Protein AF-A0A2E3YLA4-F1 (afdb_monomer)

pLDDT: mean 86.42, std 6.75, range [47.12, 90.44]

Foldseek 3Di:
DVLVVVLLVCCCVPPQVVDDPVLVVVVVVLVVDDPVVNVCVLVVVDDDDPSSVVSSVVSVVSSPD

Nearest PDB structures (foldseek):
  6b58-assembly1_B  TM=6.995E-01  e=6.813E-02  Escherichia coli
  1w0b-assembly1_A  TM=2.912E-01  e=6.392E+00  Homo sapiens
  1z8u-assembly2_C  TM=2.868E-01  e=8.198E+00  Homo sapiens

Radius of gyration: 10.79 Å; Cα contacts (8 Å, |Δi|>4): 31; chains: 1; bounding box: 19×26×23 Å

Secondary structure (DSSP, 8-state):
-HHHHHHHHHHIIIIITTS-HHHHHHHHHHHTS-HHHHHHHHTT-S---HHHHHHHHHHHHHT--

Mean predicted aligned error: 4.01 Å

Structure (mmCIF, N/CA/C/O backbone):
data_AF-A0A2E3YLA4-F1
#
_entry.id   AF-A0A2E3YLA4-F1
#
loop_
_atom_site.group_PDB
_atom_site.id
_atom_site.type_symbol
_atom_site.label_atom_id
_atom_site.label_alt_id
_atom_site.label_comp_id
_atom_site.label_asym_id
_atom_site.label_entity_id
_atom_site.label_seq_id
_atom_site.pdbx_PDB_ins_code
_atom_site.Cartn_x
_atom_site.Cartn_y
_atom_site.Cartn_z
_atom_site.occupancy
_atom_site.B_iso_or_equiv
_atom_site.auth_seq_id
_atom_site.auth_comp_id
_atom_site.auth_asym_id
_atom_site.auth_atom_id
_atom_site.pdbx_PDB_model_num
ATOM 1 N N . MET A 1 1 ? -1.093 -9.691 -6.506 1.00 73.12 1 MET A N 1
ATOM 2 C CA . MET A 1 1 ? -0.274 -10.868 -6.069 1.00 73.12 1 MET A CA 1
ATOM 3 C C . MET A 1 1 ? -0.631 -11.163 -4.621 1.00 73.12 1 MET A C 1
ATOM 5 O O . MET A 1 1 ? -0.621 -10.226 -3.842 1.00 73.12 1 MET A O 1
ATOM 9 N N . ARG A 1 2 ? -0.870 -12.423 -4.216 1.00 81.81 2 ARG A N 1
ATOM 10 C CA . ARG A 1 2 ? -1.413 -12.723 -2.870 1.00 81.81 2 ARG A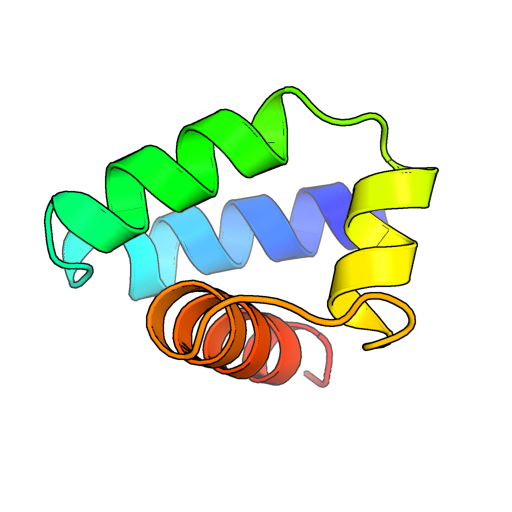 CA 1
ATOM 11 C C . ARG A 1 2 ? -0.616 -12.110 -1.706 1.00 81.81 2 ARG A C 1
ATOM 13 O O . ARG A 1 2 ? -1.227 -11.648 -0.753 1.00 81.81 2 ARG A O 1
ATOM 20 N N . GLU A 1 3 ? 0.714 -12.091 -1.777 1.00 86.12 3 GLU A N 1
ATOM 21 C CA . GLU A 1 3 ? 1.563 -11.458 -0.752 1.00 86.12 3 GLU A CA 1
ATOM 2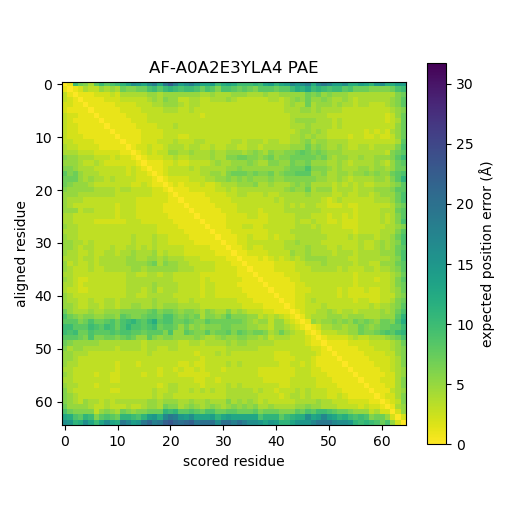2 C C . GLU A 1 3 ? 1.363 -9.938 -0.685 1.00 86.12 3 GLU A C 1
ATOM 24 O O . GLU A 1 3 ? 1.247 -9.374 0.400 1.00 86.12 3 GLU A O 1
ATOM 29 N N . LEU A 1 4 ? 1.244 -9.284 -1.843 1.00 85.50 4 LEU A N 1
ATOM 30 C CA . LEU A 1 4 ? 1.000 -7.847 -1.928 1.00 85.50 4 LEU A CA 1
ATOM 31 C C . LEU A 1 4 ? -0.389 -7.486 -1.389 1.00 85.50 4 LEU A C 1
ATOM 33 O O . LEU A 1 4 ? -0.510 -6.549 -0.608 1.00 85.50 4 LEU A O 1
ATOM 37 N N . ASP A 1 5 ? -1.418 -8.258 -1.745 1.00 87.00 5 ASP A N 1
ATOM 38 C CA . ASP A 1 5 ? -2.778 -8.084 -1.226 1.00 87.00 5 ASP A CA 1
ATOM 39 C C . ASP A 1 5 ? -2.808 -8.157 0.313 1.00 87.00 5 ASP A C 1
ATOM 41 O O . ASP A 1 5 ? -3.382 -7.289 0.973 1.00 87.00 5 ASP A O 1
ATOM 45 N N . VAL A 1 6 ? -2.138 -9.154 0.905 1.00 89.19 6 VAL A N 1
ATOM 46 C CA . VAL A 1 6 ? -2.048 -9.307 2.369 1.00 89.19 6 VAL A CA 1
ATOM 47 C C . VAL A 1 6 ? -1.306 -8.133 3.008 1.00 89.19 6 VAL A C 1
ATOM 49 O O . VAL A 1 6 ? -1.770 -7.599 4.021 1.00 89.19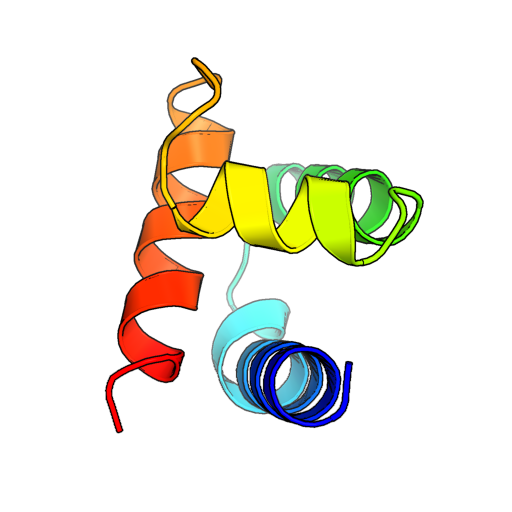 6 VAL A O 1
ATOM 52 N N . LEU A 1 7 ? -0.195 -7.694 2.413 1.00 88.69 7 LEU A N 1
ATOM 53 C CA . LEU A 1 7 ? 0.569 -6.541 2.889 1.00 88.69 7 LEU A CA 1
ATOM 54 C C . LEU A 1 7 ? -0.287 -5.271 2.871 1.00 88.69 7 LEU A C 1
ATOM 56 O O . LEU A 1 7 ? -0.347 -4.562 3.875 1.00 88.69 7 LEU A O 1
ATOM 60 N N . LEU A 1 8 ? -0.980 -4.997 1.762 1.00 88.62 8 LEU A N 1
ATOM 61 C CA . LEU A 1 8 ? -1.822 -3.810 1.603 1.00 88.62 8 LEU A CA 1
ATOM 62 C C . LEU A 1 8 ? -2.970 -3.788 2.616 1.00 88.62 8 LEU A C 1
ATOM 64 O O . LEU A 1 8 ? -3.208 -2.753 3.237 1.00 88.62 8 LEU A O 1
ATOM 68 N N . ILE A 1 9 ? -3.641 -4.922 2.834 1.00 89.56 9 ILE A N 1
ATOM 69 C CA . ILE A 1 9 ? -4.726 -5.048 3.822 1.00 89.56 9 ILE A CA 1
ATOM 70 C C . ILE A 1 9 ? -4.194 -4.856 5.250 1.00 89.56 9 ILE A C 1
ATOM 72 O O . ILE A 1 9 ? -4.797 -4.142 6.057 1.00 89.56 9 ILE A O 1
ATOM 76 N N . THR A 1 10 ? -3.045 -5.453 5.569 1.00 89.94 10 THR A N 1
ATOM 77 C CA . THR A 1 10 ? -2.397 -5.304 6.882 1.00 89.94 10 THR A CA 1
ATOM 78 C C . THR A 1 10 ? -1.995 -3.850 7.125 1.00 89.94 10 THR A C 1
ATOM 80 O O . THR A 1 10 ? -2.271 -3.284 8.182 1.00 89.94 10 THR A O 1
ATOM 83 N N . PHE A 1 11 ? -1.423 -3.197 6.116 1.00 90.38 11 PHE A N 1
ATOM 84 C CA . PHE A 1 11 ? -1.067 -1.787 6.179 1.00 90.38 11 PHE A CA 1
ATOM 85 C C . PHE A 1 11 ? -2.300 -0.879 6.340 1.00 90.38 11 PHE A C 1
ATOM 87 O O . PHE A 1 11 ? -2.287 0.045 7.160 1.00 90.38 11 PHE A O 1
ATOM 94 N N . LEU A 1 12 ? -3.381 -1.168 5.606 1.00 89.75 12 LEU A N 1
ATOM 95 C CA . LEU A 1 12 ? -4.662 -0.460 5.697 1.00 89.75 12 LEU A CA 1
ATOM 96 C C . LEU A 1 12 ? -5.264 -0.531 7.100 1.00 89.75 12 LEU A C 1
ATOM 98 O O . LEU A 1 12 ? -5.732 0.471 7.630 1.00 89.75 12 LEU A O 1
ATOM 102 N N . THR A 1 13 ? -5.226 -1.703 7.719 1.00 89.62 13 THR A N 1
ATOM 103 C CA . THR A 1 13 ? -5.824 -1.914 9.043 1.00 89.62 13 THR A CA 1
ATOM 104 C C . THR A 1 13 ? -4.956 -1.396 10.188 1.00 89.62 13 THR A C 1
ATOM 106 O O . THR A 1 13 ? -5.498 -0.940 11.189 1.00 89.62 13 THR A O 1
ATOM 109 N N . GLN A 1 14 ? -3.625 -1.421 10.058 1.00 88.69 14 GLN A N 1
ATOM 110 C CA . GLN A 1 14 ? -2.723 -1.063 11.161 1.00 88.69 14 GLN A CA 1
ATOM 111 C C . GLN A 1 14 ? -2.155 0.359 11.097 1.00 88.69 14 GLN A C 1
ATOM 113 O O . GLN A 1 14 ? -1.875 0.955 12.135 1.00 88.69 14 GLN A O 1
ATOM 118 N N . SER A 1 15 ? -1.922 0.908 9.902 1.00 87.00 15 SER A N 1
ATOM 119 C CA . SER A 1 15 ? -1.194 2.176 9.735 1.00 87.00 15 SER A CA 1
ATOM 120 C C . SER A 1 15 ? -1.9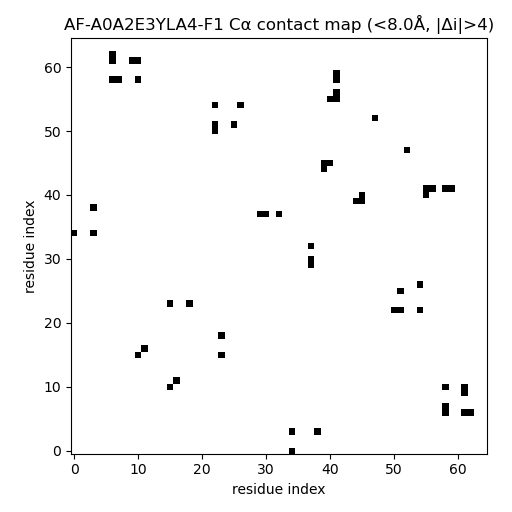71 3.253 8.992 1.00 87.00 15 SER A C 1
ATOM 122 O O . SER A 1 15 ? -1.732 4.435 9.249 1.00 87.00 15 SER A O 1
ATOM 124 N N . TYR A 1 16 ? -2.901 2.891 8.105 1.00 87.19 16 TYR A N 1
ATOM 125 C CA . TYR A 1 16 ? -3.567 3.869 7.245 1.00 87.19 16 TYR A CA 1
ATOM 126 C C . TYR A 1 16 ? -4.351 4.928 8.020 1.00 87.19 16 TYR A C 1
ATOM 128 O O . TYR A 1 16 ? -4.259 6.104 7.677 1.00 87.19 16 TYR A O 1
ATOM 136 N N . GLU A 1 17 ? -5.049 4.582 9.105 1.00 87.44 17 GLU A N 1
ATOM 137 C CA . GLU A 1 17 ? -5.777 5.578 9.910 1.00 87.44 17 GLU A CA 1
ATOM 138 C C . GLU A 1 17 ? -4.860 6.674 10.470 1.00 87.44 17 GLU A C 1
ATOM 140 O O . GLU A 1 17 ? -5.221 7.853 10.430 1.00 87.44 17 GLU A O 1
ATOM 145 N N . SER A 1 18 ? -3.644 6.299 10.884 1.00 88.06 18 SER A N 1
ATOM 146 C CA . SER A 1 18 ? -2.625 7.192 11.450 1.00 88.06 18 SER A CA 1
ATOM 147 C C . SER A 1 18 ? -1.888 8.037 10.395 1.00 88.06 18 SER A C 1
ATOM 149 O O . SER A 1 18 ? -1.120 8.939 10.742 1.00 88.06 18 SER A O 1
ATOM 151 N N . LEU A 1 19 ? -2.090 7.777 9.098 1.00 87.62 19 LEU A N 1
ATOM 152 C CA . LEU A 1 19 ? -1.433 8.545 8.042 1.00 87.62 19 LEU A CA 1
ATOM 153 C C . LEU A 1 19 ? -2.024 9.957 7.898 1.00 87.62 19 LEU A C 1
ATOM 155 O O . LEU A 1 19 ? -3.248 10.135 7.955 1.00 87.62 19 LEU A O 1
ATOM 159 N N . PRO A 1 20 ? -1.173 10.962 7.616 1.00 90.25 20 PRO A N 1
ATOM 160 C CA . PRO A 1 20 ? -1.641 12.269 7.179 1.00 90.25 20 PRO A CA 1
ATOM 161 C C . PRO A 1 20 ? -2.330 12.162 5.813 1.00 90.25 20 PRO A C 1
ATOM 163 O O . PRO A 1 20 ? -2.023 11.276 5.014 1.00 90.25 20 PRO A O 1
ATOM 166 N N . VAL A 1 21 ? -3.233 13.104 5.535 1.00 89.00 21 VAL A N 1
ATOM 167 C CA . VAL A 1 21 ? -4.045 13.133 4.304 1.00 89.00 21 VAL A CA 1
ATOM 168 C C . VAL A 1 21 ? -3.181 13.064 3.040 1.00 89.00 21 VAL A C 1
ATOM 170 O O . VAL A 1 21 ? -3.504 12.318 2.124 1.00 89.00 21 VAL A O 1
ATOM 173 N N . GLU A 1 22 ? -2.038 13.750 3.017 1.00 88.75 22 GLU A N 1
ATOM 174 C CA . GLU A 1 22 ? -1.109 13.725 1.878 1.00 88.75 22 GLU A CA 1
ATOM 175 C C . GLU A 1 22 ? -0.574 12.314 1.580 1.00 88.75 22 GLU A C 1
ATOM 177 O O . GLU A 1 22 ? -0.514 11.904 0.426 1.00 88.75 22 GLU A O 1
ATOM 182 N N . GLN A 1 23 ? -0.250 11.527 2.614 1.00 88.75 23 GLN A N 1
ATOM 183 C CA . GLN A 1 23 ? 0.192 10.139 2.433 1.00 88.75 23 GLN A CA 1
ATOM 184 C C . GLN A 1 23 ? -0.962 9.203 2.057 1.00 88.75 23 GLN A C 1
ATOM 186 O O . GLN A 1 23 ? -0.736 8.233 1.342 1.00 88.75 23 GLN A O 1
ATOM 191 N N . LYS A 1 24 ? -2.193 9.488 2.506 1.00 90.44 24 LYS A N 1
ATOM 192 C CA . LYS A 1 24 ? -3.390 8.731 2.096 1.00 90.44 24 LYS A CA 1
ATOM 193 C C . LYS A 1 24 ? -3.693 8.923 0.609 1.00 90.44 24 LYS A C 1
ATOM 195 O O . LYS A 1 24 ? -4.019 7.953 -0.073 1.00 90.44 24 LYS A O 1
ATOM 200 N N . ASN A 1 25 ? -3.528 10.147 0.107 1.00 90.44 25 ASN A N 1
ATOM 201 C CA . ASN A 1 25 ? -3.671 10.450 -1.316 1.00 90.44 25 ASN A CA 1
ATOM 202 C C . ASN A 1 25 ? -2.614 9.705 -2.140 1.00 90.44 25 ASN A C 1
ATOM 204 O O . ASN A 1 25 ? -2.981 8.947 -3.031 1.00 90.44 25 ASN A O 1
ATOM 208 N N . LEU A 1 26 ? -1.335 9.799 -1.754 1.00 89.62 26 LEU A N 1
ATOM 209 C CA . LEU A 1 26 ? -0.248 9.061 -2.414 1.00 89.62 26 LEU A CA 1
ATOM 210 C C . LEU A 1 26 ? -0.459 7.543 -2.395 1.00 89.62 26 LEU A C 1
ATOM 212 O O . LEU A 1 26 ? -0.152 6.862 -3.368 1.00 89.62 26 LEU A O 1
ATOM 216 N N . PHE A 1 27 ? -0.982 6.999 -1.293 1.00 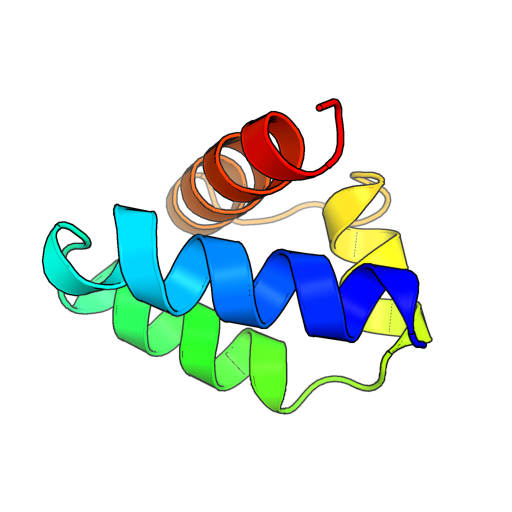89.75 27 PHE A N 1
ATOM 217 C CA . PHE A 1 27 ? -1.314 5.578 -1.203 1.00 89.75 2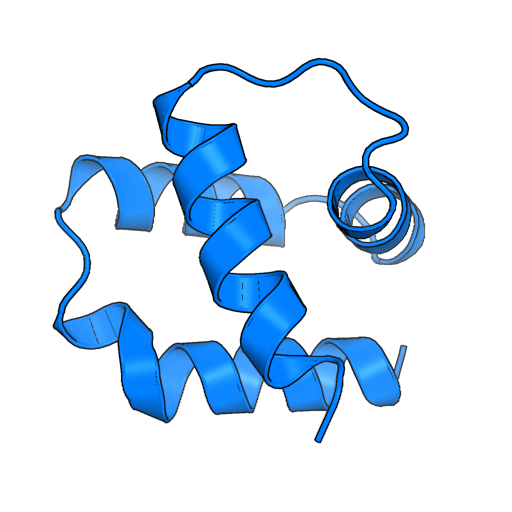7 PHE A CA 1
ATOM 218 C C . PHE A 1 27 ? -2.437 5.193 -2.172 1.00 89.75 27 PHE A C 1
ATOM 220 O O . PHE A 1 27 ? -2.373 4.134 -2.786 1.00 89.75 27 PHE A O 1
ATOM 227 N N . SER A 1 28 ? -3.438 6.059 -2.337 1.00 89.94 28 SER A N 1
ATOM 228 C CA . SER A 1 28 ? -4.528 5.836 -3.290 1.00 89.94 28 SER A CA 1
ATOM 229 C C . SER A 1 28 ? -4.020 5.856 -4.732 1.00 89.94 28 SER A C 1
ATOM 231 O O . SER A 1 28 ? -4.382 4.971 -5.495 1.00 89.94 28 SER A O 1
ATOM 233 N N . GLU A 1 29 ? -3.120 6.783 -5.076 1.00 89.88 29 GLU A N 1
ATOM 234 C CA . GLU A 1 29 ? -2.456 6.816 -6.391 1.00 89.88 29 GLU A CA 1
ATOM 235 C C . GLU A 1 29 ? -1.586 5.568 -6.621 1.00 89.88 29 GLU A C 1
ATOM 237 O O . GLU A 1 29 ? -1.588 4.993 -7.706 1.00 89.88 29 GLU A O 1
ATOM 242 N N . LEU A 1 30 ? -0.880 5.097 -5.584 1.00 87.62 30 LEU A N 1
ATOM 243 C CA . LEU A 1 30 ? -0.139 3.831 -5.617 1.00 87.62 30 LEU A CA 1
ATOM 244 C C . LEU A 1 30 ? -1.067 2.660 -5.954 1.00 87.62 30 LEU A C 1
ATOM 246 O O . LEU A 1 30 ? -0.721 1.848 -6.803 1.00 87.62 30 LEU A O 1
ATOM 250 N N . LEU A 1 31 ? -2.237 2.573 -5.317 1.00 88.06 31 LEU A N 1
ATOM 251 C CA . LEU A 1 31 ? -3.202 1.491 -5.543 1.00 88.06 31 LEU A CA 1
ATOM 252 C C . LEU A 1 31 ? -3.771 1.455 -6.972 1.00 88.06 31 LEU A C 1
ATOM 254 O O . LEU A 1 31 ? -4.286 0.415 -7.377 1.00 88.06 31 LEU A O 1
ATOM 258 N N . GLU A 1 32 ? -3.680 2.548 -7.735 1.00 90.00 32 GLU A N 1
ATOM 259 C CA . GLU A 1 32 ? -4.051 2.557 -9.157 1.00 90.00 32 GLU A CA 1
ATOM 260 C C . GLU A 1 32 ? -2.987 1.899 -10.052 1.00 90.00 32 GLU A C 1
ATOM 262 O O . GLU A 1 32 ? -3.274 1.530 -11.194 1.00 90.00 32 GLU A O 1
ATOM 267 N N . LEU A 1 33 ? -1.761 1.722 -9.547 1.00 88.12 33 LEU A N 1
ATOM 268 C CA . LEU A 1 33 ? -0.682 1.061 -10.268 1.00 88.12 33 LEU A CA 1
ATOM 269 C C . LEU A 1 33 ? -0.867 -0.465 -10.277 1.00 88.12 33 LEU A C 1
ATOM 271 O O . LEU A 1 33 ? -1.361 -1.057 -9.315 1.00 88.12 33 LEU A O 1
ATOM 275 N N . PRO A 1 34 ? -0.410 -1.149 -11.339 1.00 89.44 34 PRO A N 1
ATOM 276 C CA . PRO A 1 34 ? -0.468 -2.602 -11.395 1.00 89.44 34 PRO A CA 1
ATOM 277 C C . PRO A 1 34 ? 0.476 -3.240 -10.358 1.00 89.44 34 PRO A C 1
ATOM 279 O O . PRO A 1 34 ? 1.554 -2.721 -10.073 1.00 89.44 34 PRO A O 1
ATOM 282 N N . ASP A 1 35 ? 0.117 -4.429 -9.861 1.00 87.62 35 ASP A N 1
ATOM 283 C CA . ASP A 1 35 ? 0.921 -5.267 -8.947 1.00 87.62 35 ASP A CA 1
ATOM 284 C C . ASP A 1 35 ? 2.457 -5.228 -9.173 1.00 87.62 35 ASP A C 1
ATOM 286 O O . ASP A 1 35 ? 3.201 -5.024 -8.209 1.00 87.62 35 ASP A O 1
ATOM 290 N N . PRO A 1 36 ? 2.988 -5.431 -10.402 1.00 87.81 36 PRO A N 1
ATOM 291 C CA . PRO A 1 36 ? 4.432 -5.393 -10.646 1.00 87.81 36 PRO A CA 1
ATOM 292 C C . PRO A 1 36 ? 5.074 -4.025 -10.376 1.00 87.81 36 PRO A C 1
ATOM 294 O O . PRO A 1 36 ? 6.215 -3.983 -9.913 1.00 87.81 36 PRO A O 1
ATOM 297 N N . GLU A 1 37 ? 4.361 -2.928 -10.634 1.00 89.81 37 GLU A N 1
ATOM 298 C CA . GLU A 1 37 ? 4.833 -1.564 -10.361 1.00 89.81 37 GLU A CA 1
ATOM 299 C C . GLU A 1 37 ? 4.873 -1.316 -8.852 1.00 89.81 37 GLU A C 1
ATOM 301 O O . GLU A 1 37 ? 5.908 -0.913 -8.320 1.00 89.81 37 GLU A O 1
ATOM 306 N N . LEU A 1 38 ? 3.788 -1.658 -8.147 1.00 87.81 38 LEU A N 1
ATOM 307 C CA . LEU A 1 38 ? 3.706 -1.610 -6.684 1.00 87.81 38 LEU A CA 1
ATOM 308 C C . LEU A 1 38 ? 4.874 -2.361 -6.034 1.00 87.81 38 LEU A C 1
ATOM 310 O O . LEU A 1 38 ? 5.573 -1.839 -5.161 1.00 87.81 38 LEU A O 1
ATOM 314 N N . HIS A 1 39 ? 5.127 -3.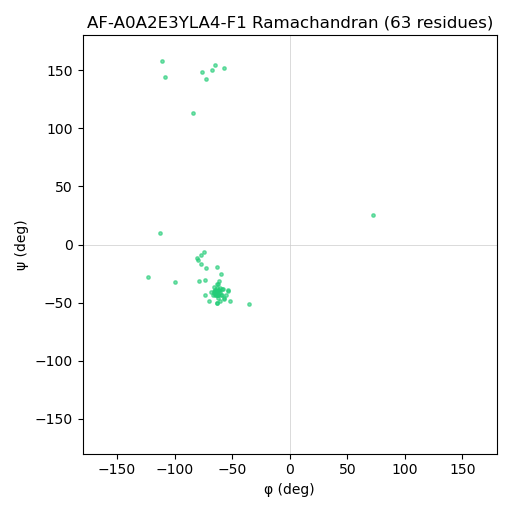583 -6.504 1.00 87.19 39 HIS A N 1
ATOM 315 C CA .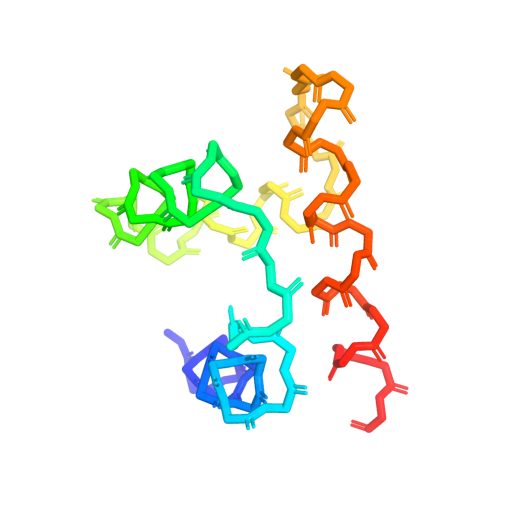 HIS A 1 39 ? 6.219 -4.406 -6.009 1.00 87.19 39 HIS A CA 1
ATOM 316 C C . HIS A 1 39 ? 7.592 -3.785 -6.319 1.00 87.19 39 HIS A C 1
ATOM 318 O O . HIS A 1 39 ? 8.480 -3.776 -5.469 1.00 87.19 39 HIS A O 1
ATOM 324 N N . ALA A 1 40 ? 7.788 -3.199 -7.502 1.00 89.31 40 ALA A N 1
ATOM 325 C CA . ALA A 1 40 ? 9.028 -2.503 -7.844 1.00 89.31 40 ALA A CA 1
ATOM 326 C C . ALA A 1 40 ? 9.261 -1.230 -6.999 1.00 89.31 40 ALA A C 1
ATOM 328 O O . ALA A 1 40 ? 10.401 -0.982 -6.589 1.00 89.31 40 ALA A O 1
ATOM 329 N N . HIS A 1 41 ? 8.208 -0.478 -6.661 1.00 88.69 41 HIS A N 1
ATOM 330 C CA . HIS A 1 41 ? 8.267 0.626 -5.693 1.00 88.69 41 HIS A CA 1
ATOM 331 C C . HIS A 1 41 ? 8.669 0.131 -4.298 1.00 88.69 41 HIS A C 1
ATOM 333 O O . HIS A 1 41 ? 9.587 0.678 -3.675 1.00 88.69 41 HIS A O 1
ATOM 339 N N . LEU A 1 42 ? 8.061 -0.961 -3.828 1.00 86.38 42 LEU A N 1
ATOM 340 C CA . LEU A 1 42 ? 8.433 -1.591 -2.560 1.00 86.38 42 LEU A CA 1
ATOM 341 C C . LEU A 1 42 ? 9.877 -2.098 -2.561 1.00 86.38 42 LEU A C 1
ATOM 343 O O . LEU A 1 42 ? 10.548 -1.961 -1.547 1.00 86.38 42 LEU A O 1
ATOM 347 N N . LEU A 1 43 ? 10.410 -2.572 -3.684 1.00 87.62 43 LEU A N 1
ATOM 348 C CA . LEU A 1 43 ? 11.826 -2.939 -3.810 1.00 87.62 43 LEU A CA 1
ATOM 349 C C . LEU A 1 43 ? 12.777 -1.730 -3.894 1.00 87.62 43 LEU A C 1
ATOM 351 O O . LEU A 1 43 ? 13.992 -1.914 -3.897 1.00 87.62 43 LEU A O 1
ATOM 355 N N . GLY A 1 44 ? 12.255 -0.502 -3.982 1.00 86.50 44 GLY A N 1
ATOM 356 C CA . GLY A 1 44 ? 13.067 0.714 -4.099 1.00 86.50 44 GLY A CA 1
ATOM 357 C C . GLY A 1 44 ? 13.723 0.867 -5.467 1.00 86.50 44 GLY A C 1
ATOM 358 O O . GLY A 1 44 ? 14.763 1.509 -5.585 1.00 86.50 44 GLY A O 1
ATOM 359 N N . LYS A 1 45 ? 13.134 0.263 -6.508 1.00 85.62 45 LYS A N 1
ATOM 360 C CA . LYS A 1 45 ? 13.626 0.387 -7.887 1.00 85.62 45 LYS A CA 1
ATOM 361 C C . LYS A 1 45 ? 13.347 1.760 -8.497 1.00 85.62 45 LYS A C 1
ATOM 363 O O . LYS A 1 45 ? 14.010 2.137 -9.458 1.00 85.62 45 LYS A O 1
ATOM 368 N N . TYR A 1 46 ? 12.392 2.497 -7.935 1.00 83.62 46 TYR A N 1
ATOM 369 C CA . TYR A 1 46 ? 12.013 3.833 -8.378 1.00 83.62 46 TYR A CA 1
ATOM 370 C C . TYR A 1 46 ? 12.469 4.894 -7.387 1.00 83.62 46 TYR A C 1
ATOM 372 O O . TYR A 1 46 ? 12.447 4.689 -6.174 1.00 83.62 46 TYR A O 1
ATOM 380 N N . LYS A 1 47 ? 12.869 6.048 -7.923 1.00 80.94 47 LYS A N 1
ATOM 381 C CA . LYS A 1 47 ? 13.204 7.219 -7.122 1.00 80.94 47 LYS A CA 1
ATOM 382 C C . LYS A 1 47 ? 11.909 7.960 -6.813 1.00 80.94 47 LYS A C 1
ATOM 384 O O . LYS A 1 47 ? 11.270 8.476 -7.724 1.00 80.94 47 LYS A O 1
ATOM 389 N N . CYS A 1 48 ? 11.530 7.979 -5.545 1.00 84.50 48 CYS A N 1
ATOM 390 C CA . CYS A 1 48 ? 10.288 8.584 -5.087 1.00 84.50 48 CYS A CA 1
ATOM 391 C C . CYS A 1 48 ? 10.559 9.841 -4.255 1.00 84.50 48 CYS A C 1
ATOM 393 O O . CYS A 1 48 ? 11.640 10.012 -3.687 1.00 84.50 48 CYS A O 1
ATOM 395 N N . ASP A 1 49 ? 9.558 10.714 -4.169 1.00 87.12 49 ASP A N 1
ATOM 396 C CA . ASP A 1 49 ? 9.573 11.852 -3.257 1.00 87.12 49 ASP A CA 1
ATOM 397 C C . ASP A 1 49 ? 9.773 11.410 -1.802 1.00 87.12 49 ASP A C 1
ATOM 399 O O . ASP A 1 49 ? 9.338 10.322 -1.415 1.00 87.12 49 ASP A O 1
ATOM 403 N N . PRO A 1 50 ? 10.358 12.258 -0.941 1.00 88.31 50 PRO A N 1
ATOM 404 C CA . PRO A 1 50 ? 10.646 11.902 0.450 1.00 88.31 50 PRO A CA 1
ATOM 405 C C . PRO A 1 50 ? 9.398 11.517 1.261 1.00 88.31 50 PRO A C 1
ATOM 407 O O . PRO A 1 50 ? 9.500 10.777 2.239 1.00 88.31 50 PRO A O 1
ATOM 410 N N . ILE A 1 51 ? 8.216 12.010 0.881 1.00 87.56 51 ILE A N 1
ATOM 411 C CA . ILE A 1 51 ? 6.940 11.642 1.515 1.00 87.56 51 ILE A CA 1
ATOM 412 C C . ILE A 1 51 ? 6.524 10.225 1.094 1.00 87.56 51 ILE A C 1
ATOM 414 O O . ILE A 1 51 ? 6.141 9.420 1.943 1.00 87.56 51 ILE A O 1
ATOM 418 N N . MET A 1 52 ? 6.664 9.907 -0.193 1.00 87.62 52 MET A N 1
ATOM 419 C CA . MET A 1 52 ? 6.371 8.588 -0.753 1.00 87.62 52 MET A CA 1
ATOM 420 C C . MET A 1 52 ? 7.379 7.536 -0.264 1.00 87.62 52 MET A C 1
ATOM 422 O O . MET A 1 52 ? 6.989 6.452 0.151 1.00 87.62 52 MET A O 1
ATOM 426 N N . GLU A 1 53 ? 8.668 7.875 -0.191 1.00 89.00 53 GLU A N 1
ATOM 427 C CA . GLU A 1 53 ? 9.708 7.034 0.421 1.00 89.00 53 GLU A CA 1
ATOM 428 C C . GLU A 1 53 ? 9.362 6.671 1.871 1.00 89.00 53 GLU A C 1
ATOM 430 O O . GLU A 1 53 ? 9.485 5.514 2.267 1.00 89.00 53 GLU A O 1
ATOM 435 N N . LYS A 1 54 ? 8.876 7.630 2.672 1.00 89.25 54 LYS A N 1
ATOM 436 C CA . LYS A 1 54 ? 8.428 7.359 4.050 1.00 89.25 54 LYS A CA 1
ATOM 437 C C . LYS A 1 54 ? 7.236 6.403 4.099 1.00 89.25 54 LYS A C 1
ATOM 439 O O . LYS A 1 54 ? 7.201 5.544 4.981 1.00 89.25 54 LYS A O 1
ATOM 444 N N . LEU A 1 55 ? 6.282 6.541 3.177 1.00 89.44 55 LEU A N 1
ATOM 445 C CA . LEU A 1 55 ? 5.140 5.634 3.057 1.00 89.44 55 LEU A CA 1
ATOM 446 C C . LEU A 1 55 ? 5.611 4.211 2.715 1.00 89.44 55 LEU A C 1
ATOM 448 O O . LEU A 1 55 ? 5.282 3.264 3.429 1.00 89.44 55 LEU A O 1
ATOM 452 N N . LEU A 1 56 ? 6.457 4.075 1.691 1.00 89.31 56 LEU A N 1
ATOM 453 C CA . LEU A 1 56 ? 7.027 2.797 1.259 1.00 89.31 56 LEU A CA 1
ATOM 454 C C . LEU A 1 56 ? 7.868 2.142 2.362 1.00 89.31 56 LEU A C 1
ATOM 456 O O . LEU A 1 56 ? 7.765 0.938 2.578 1.00 89.31 56 LEU A O 1
ATOM 460 N N . GLN A 1 57 ? 8.657 2.918 3.108 1.00 88.56 57 GLN A N 1
ATOM 461 C CA . GLN A 1 57 ? 9.412 2.425 4.266 1.00 88.56 57 GLN A CA 1
ATOM 462 C C . GLN A 1 57 ? 8.493 1.846 5.344 1.00 88.56 57 GLN A C 1
ATOM 464 O O . GLN A 1 57 ? 8.776 0.769 5.859 1.00 88.56 57 GLN A O 1
ATOM 469 N N . ARG A 1 58 ? 7.368 2.507 5.655 1.00 88.00 58 ARG A N 1
ATOM 470 C CA . ARG A 1 58 ? 6.379 1.957 6.597 1.00 88.00 58 ARG A CA 1
ATOM 471 C C . ARG A 1 58 ? 5.788 0.649 6.083 1.00 88.00 58 ARG A C 1
ATOM 473 O O . ARG A 1 58 ? 5.687 -0.297 6.850 1.00 88.00 58 ARG A O 1
ATOM 480 N N . MET A 1 59 ? 5.446 0.576 4.799 1.00 88.19 59 MET A N 1
ATOM 481 C CA . MET A 1 59 ? 4.915 -0.642 4.178 1.00 88.19 59 MET A CA 1
ATOM 482 C C . MET A 1 59 ? 5.923 -1.803 4.192 1.00 88.19 59 MET A C 1
ATOM 484 O O . MET A 1 59 ? 5.535 -2.938 4.450 1.00 88.19 59 MET A O 1
ATOM 488 N N . ARG A 1 60 ? 7.222 -1.530 3.989 1.00 86.81 60 ARG A N 1
ATOM 489 C CA . ARG A 1 60 ? 8.296 -2.541 4.051 1.00 86.81 60 ARG A CA 1
ATOM 490 C C . ARG A 1 60 ? 8.422 -3.205 5.419 1.00 86.81 60 ARG A C 1
ATOM 492 O O . ARG A 1 60 ? 8.773 -4.377 5.468 1.00 86.81 60 ARG A O 1
ATOM 499 N N . VAL A 1 61 ? 8.113 -2.495 6.507 1.00 86.19 61 VAL A N 1
ATOM 500 C CA . VAL A 1 61 ? 8.113 -3.084 7.859 1.00 86.19 61 VAL A CA 1
ATOM 501 C C . VAL A 1 61 ? 7.099 -4.228 7.956 1.00 86.19 61 VAL A C 1
ATOM 503 O O . VAL A 1 61 ? 7.409 -5.252 8.548 1.00 86.19 61 VAL A O 1
ATOM 506 N N . PHE A 1 62 ? 5.938 -4.100 7.308 1.00 81.94 62 PHE A N 1
ATOM 507 C CA . PHE A 1 62 ? 4.905 -5.146 7.270 1.00 81.94 62 PHE A CA 1
ATOM 508 C C . PHE A 1 62 ? 5.195 -6.268 6.265 1.00 81.94 62 PHE A C 1
ATOM 510 O O . PHE A 1 62 ? 4.537 -7.298 6.300 1.00 81.94 62 PHE A O 1
ATOM 517 N N . SER A 1 63 ? 6.158 -6.079 5.359 1.00 73.75 63 SER A N 1
ATOM 518 C CA . SER A 1 63 ? 6.582 -7.115 4.407 1.00 73.75 63 SER A CA 1
ATOM 519 C C . SER A 1 63 ? 7.541 -8.139 5.017 1.00 73.75 63 SER A C 1
ATOM 521 O O . SER A 1 63 ? 7.874 -9.113 4.345 1.00 73.75 63 SER A O 1
ATOM 523 N N . SER A 1 64 ? 8.070 -7.869 6.212 1.00 60.22 64 SER A N 1
ATOM 524 C CA . SER A 1 64 ? 9.177 -8.618 6.810 1.00 60.22 64 SER A CA 1
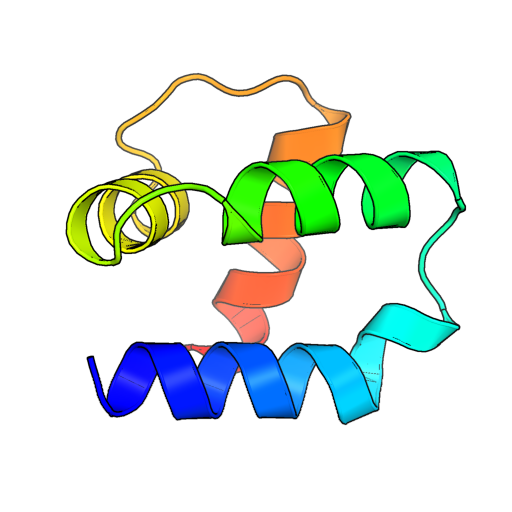ATOM 525 C C . SER A 1 64 ? 8.773 -9.425 8.053 1.00 60.22 64 SER A C 1
ATOM 527 O O . SER A 1 64 ? 9.671 -9.932 8.726 1.00 60.22 64 SER A O 1
ATOM 529 N N . ASP A 1 65 ? 7.468 -9.524 8.336 1.00 47.12 65 ASP A N 1
ATOM 530 C CA . ASP A 1 65 ? 6.860 -10.333 9.408 1.00 47.12 65 ASP A CA 1
ATOM 531 C C . ASP A 1 65 ? 6.152 -11.571 8.830 1.00 47.12 65 ASP A C 1
ATOM 533 O O . ASP A 1 65 ? 5.441 -11.416 7.807 1.00 47.12 65 ASP A O 1
#

Sequence (65 aa):
MRELDVLLITFLTQSYESLPVEQKNLFSELLELPDPELHAHLLGKYKCDPIMEKLLQRMRVFSSD

Solvent-accessible surface area (backbone atoms only — not comparable to full-atom values): 3896 Å² total; per-residue (Å²): 95,76,69,56,54,51,40,52,52,50,42,51,76,75,46,48,83,81,47,55,69,72,56,50,51,53,50,54,60,47,69,73,46,56,62,71,55,49,51,37,50,66,70,58,76,55,93,63,56,76,68,54,46,53,52,43,53,57,52,49,61,60,70,75,114